Protein AF-A0A529QT78-F1 (afdb_monomer_lite)

Secondary structure (DSSP, 8-state):
-----GGGS-GGGGHHHHHHHHHHHHHHHH-HHHHHHHHHHHHHHHHHHHHHHHHHHH-HHHHHHHHHHIIIIIIHHHHHHHHHHHHHTTS---

Sequence (94 aa):
MHELPGAAMSLWWGLPFAGLLLSIATGPLLFHHLWEHHYGKIAAGWAALAVVPLAVTFGIPTAGEAVLHTLLTEYMSFIILLFALYTISGGILL

Foldseek 3Di:
DCADPPVPDDPVLCVLVVVLVVCVVVVCVPPVVVCVVCVVVSNVVSVCVNLVVVCVPVNDVNSVCVVVCCVVPVVVVVVVVVVVVCVVCVNPPD

pLDDT: mean 85.48, std 10.87, range [38.12, 96.06]

Radius of gyration: 17.12 Å; chains: 1; bounding box: 34×34×46 Å

Structure (mmCIF, N/CA/C/O backbone):
data_AF-A0A529QT78-F1
#
_entry.id   AF-A0A529QT78-F1
#
loop_
_atom_site.group_PDB
_atom_site.id
_atom_site.type_symbol
_atom_site.label_atom_id
_atom_site.label_alt_id
_atom_site.label_comp_id
_atom_site.label_asym_id
_atom_site.label_entity_id
_atom_site.label_seq_id
_atom_site.pdbx_PDB_ins_code
_atom_site.Cartn_x
_atom_site.Cartn_y
_atom_site.Cartn_z
_atom_site.occupancy
_atom_site.B_iso_or_equiv
_atom_site.auth_seq_id
_atom_site.auth_comp_id
_atom_site.auth_asym_id
_atom_site.auth_atom_id
_atom_site.pdbx_PDB_model_num
ATOM 1 N N . MET A 1 1 ? 15.117 12.031 -15.884 1.00 38.12 1 MET A N 1
ATOM 2 C CA . MET A 1 1 ? 13.687 12.206 -15.577 1.00 38.12 1 MET A CA 1
ATOM 3 C C . MET A 1 1 ? 12.902 11.280 -16.490 1.00 38.12 1 MET A C 1
ATOM 5 O O . MET A 1 1 ? 12.700 11.622 -17.648 1.00 38.12 1 MET A O 1
ATOM 9 N N . HIS A 1 2 ? 12.584 10.070 -16.035 1.00 48.56 2 HIS A N 1
ATOM 10 C CA . HIS A 1 2 ? 11.694 9.155 -16.757 1.00 48.56 2 HIS A CA 1
ATOM 11 C C . HIS A 1 2 ? 10.444 8.979 -15.896 1.00 48.56 2 HIS A C 1
ATOM 13 O O . HIS A 1 2 ? 10.239 7.947 -15.269 1.00 48.56 2 HIS A O 1
ATOM 19 N N . GLU A 1 3 ? 9.682 10.064 -15.761 1.00 62.06 3 GLU A N 1
ATOM 20 C CA . GLU A 1 3 ? 8.411 10.040 -15.043 1.00 62.06 3 GLU A CA 1
ATOM 21 C C . GLU A 1 3 ? 7.391 9.261 -15.880 1.00 62.06 3 GLU A C 1
ATOM 23 O O . GLU A 1 3 ? 7.371 9.365 -17.111 1.00 62.06 3 GLU A O 1
ATOM 28 N N . LEU A 1 4 ? 6.566 8.442 -15.223 1.00 63.22 4 LEU A N 1
ATOM 29 C CA . LEU A 1 4 ? 5.536 7.656 -15.897 1.00 63.22 4 LEU A CA 1
ATOM 30 C C . LEU A 1 4 ? 4.563 8.605 -16.621 1.00 63.22 4 LEU A C 1
ATOM 32 O O . LEU A 1 4 ? 4.005 9.501 -15.982 1.00 63.22 4 LEU A O 1
ATOM 36 N N . PRO A 1 5 ? 4.312 8.430 -17.932 1.00 69.12 5 PRO A N 1
ATOM 37 C CA . PRO A 1 5 ? 3.413 9.298 -18.680 1.00 69.12 5 PRO A CA 1
ATOM 38 C C . PRO A 1 5 ? 1.954 8.958 -18.345 1.00 69.12 5 PRO A C 1
ATOM 40 O O . PRO A 1 5 ? 1.255 8.300 -19.117 1.00 69.12 5 PRO A O 1
ATOM 43 N N . GLY A 1 6 ? 1.479 9.426 -17.188 1.00 65.38 6 GLY A N 1
ATOM 44 C CA . GLY A 1 6 ? 0.126 9.150 -16.692 1.00 65.38 6 GLY A CA 1
ATOM 45 C C . GLY A 1 6 ? -0.978 9.597 -17.656 1.00 65.38 6 GLY A C 1
ATOM 46 O O . GLY A 1 6 ? -1.996 8.926 -17.778 1.00 65.38 6 GLY A O 1
ATOM 47 N N . ALA A 1 7 ? -0.744 10.665 -18.426 1.00 64.12 7 ALA A N 1
ATOM 48 C CA . ALA A 1 7 ? -1.679 11.156 -19.441 1.00 64.12 7 ALA A CA 1
ATOM 49 C C . ALA A 1 7 ? -1.807 10.236 -20.675 1.00 64.12 7 ALA A C 1
ATOM 51 O O . ALA A 1 7 ? -2.797 10.318 -21.397 1.00 64.12 7 ALA A O 1
ATOM 52 N N . ALA A 1 8 ? -0.822 9.366 -20.924 1.00 65.69 8 ALA A N 1
ATOM 53 C CA . ALA A 1 8 ? -0.834 8.401 -22.026 1.00 65.69 8 ALA A CA 1
ATOM 54 C C . ALA A 1 8 ? -1.254 6.989 -21.577 1.00 65.69 8 ALA A C 1
ATOM 56 O O . ALA A 1 8 ? -1.412 6.094 -22.411 1.00 65.69 8 ALA A O 1
ATOM 57 N N . MET A 1 9 ? -1.431 6.764 -20.270 1.00 71.69 9 MET A N 1
ATOM 58 C CA . MET A 1 9 ? -1.867 5.477 -19.740 1.00 71.69 9 MET A CA 1
ATOM 59 C C . MET A 1 9 ? -3.372 5.306 -19.942 1.00 71.69 9 MET A C 1
ATOM 61 O O . MET A 1 9 ? -4.189 6.129 -19.540 1.00 71.69 9 MET A O 1
ATOM 65 N N . SER A 1 10 ? -3.742 4.197 -20.578 1.00 78.75 10 SER A N 1
ATOM 66 C CA . SER A 1 10 ? -5.144 3.831 -20.752 1.00 78.75 10 SER A CA 1
ATOM 67 C C . SER A 1 10 ? -5.828 3.577 -19.402 1.00 78.75 10 SER A C 1
ATOM 69 O O . SER A 1 10 ? -5.200 3.083 -18.465 1.00 78.75 10 SER A O 1
ATOM 71 N N . LEU A 1 11 ? -7.142 3.819 -19.337 1.00 79.94 11 LEU A N 1
ATOM 72 C CA . LEU A 1 11 ? -8.005 3.532 -18.178 1.00 79.94 11 LEU A CA 1
ATOM 73 C C . LEU A 1 11 ? -7.879 2.090 -17.658 1.00 79.94 11 LEU A C 1
ATOM 75 O O . LEU A 1 11 ? -8.131 1.836 -16.482 1.00 79.94 11 LEU A O 1
ATOM 79 N N . TRP A 1 12 ? -7.437 1.155 -18.504 1.00 84.12 12 TRP A N 1
ATOM 80 C CA . TRP A 1 12 ? -7.152 -0.230 -18.129 1.00 84.12 12 TRP A CA 1
ATOM 81 C C . TRP A 1 12 ? -6.159 -0.370 -16.964 1.00 84.12 12 TRP A C 1
ATOM 83 O O . TRP A 1 12 ? -6.273 -1.318 -16.191 1.00 84.12 12 TRP A O 1
ATOM 93 N N . TRP A 1 13 ? -5.242 0.583 -16.768 1.00 83.75 13 TRP A N 1
ATOM 94 C CA . TRP A 1 13 ? -4.309 0.574 -15.633 1.00 83.75 13 TRP A CA 1
ATOM 95 C C . TRP A 1 13 ? -4.985 0.804 -14.274 1.00 83.75 13 TRP A C 1
ATOM 97 O O . TRP A 1 13 ? -4.430 0.423 -13.247 1.00 83.75 13 TRP A O 1
ATOM 107 N N . GLY A 1 14 ? -6.198 1.367 -14.250 1.00 84.88 14 GLY A N 1
ATOM 108 C CA . GLY A 1 14 ? -7.000 1.520 -13.033 1.00 84.88 14 GLY A CA 1
ATOM 109 C C . GLY A 1 14 ? -7.735 0.244 -12.608 1.00 84.88 14 GLY A C 1
ATOM 110 O O . GLY A 1 14 ? -8.340 0.209 -11.537 1.00 84.88 14 GLY A O 1
ATOM 111 N N . LEU A 1 15 ? -7.693 -0.816 -13.419 1.00 91.06 15 LEU A N 1
ATOM 112 C CA . LEU A 1 15 ? -8.455 -2.040 -13.176 1.00 91.06 15 LEU A CA 1
ATOM 113 C C . LEU A 1 15 ? -8.042 -2.784 -11.890 1.00 91.06 15 LEU A C 1
ATOM 115 O O . LEU A 1 15 ? -8.942 -3.185 -11.151 1.00 91.06 15 LEU A O 1
ATOM 119 N N . PRO A 1 16 ? -6.745 -2.916 -11.538 1.00 91.81 16 PRO A N 1
ATOM 120 C CA . PRO A 1 16 ? -6.345 -3.503 -10.259 1.00 91.81 16 PRO A CA 1
ATOM 121 C C . PRO A 1 16 ? -6.865 -2.715 -9.049 1.00 91.81 16 PRO A C 1
ATOM 123 O O . PRO A 1 16 ? -7.264 -3.308 -8.049 1.00 91.81 16 PRO A O 1
ATOM 126 N N . PHE A 1 17 ? -6.921 -1.384 -9.153 1.00 89.44 17 PHE A N 1
ATOM 127 C CA . PHE A 1 17 ? -7.475 -0.528 -8.104 1.00 89.44 17 PHE A CA 1
ATOM 128 C C . PHE A 1 17 ? -8.992 -0.709 -7.973 1.00 89.44 17 PHE A C 1
ATOM 130 O O . PHE A 1 17 ? -9.493 -0.920 -6.870 1.00 89.44 17 PHE A O 1
ATOM 137 N N . ALA A 1 18 ? -9.726 -0.718 -9.090 1.00 93.25 18 ALA A N 1
ATOM 138 C CA . ALA A 1 18 ? -11.162 -0.998 -9.085 1.00 93.25 18 ALA A CA 1
ATOM 139 C C . ALA A 1 18 ? -11.471 -2.400 -8.523 1.00 93.25 18 ALA A C 1
ATOM 141 O O . ALA A 1 18 ? -12.402 -2.561 -7.734 1.00 93.25 18 ALA A O 1
ATOM 142 N N . GLY A 1 19 ? -10.661 -3.404 -8.870 1.00 92.44 19 GLY A N 1
ATOM 143 C CA . GLY A 1 19 ? -10.765 -4.764 -8.341 1.00 92.44 19 GLY A CA 1
ATOM 144 C C . GLY A 1 19 ? -10.515 -4.844 -6.833 1.00 92.44 19 GLY A C 1
ATOM 145 O O . GLY A 1 19 ? -11.262 -5.523 -6.120 1.00 92.44 19 GLY A O 1
ATOM 146 N N . LEU A 1 20 ? -9.525 -4.103 -6.325 1.00 92.25 20 LEU A N 1
ATOM 147 C CA . LEU A 1 20 ? -9.280 -3.972 -4.889 1.00 92.25 20 LEU A CA 1
ATOM 148 C C . LEU A 1 20 ? -10.480 -3.329 -4.180 1.00 92.25 20 LEU A C 1
ATOM 150 O O . LEU A 1 20 ? -10.944 -3.873 -3.179 1.00 92.25 20 LEU A O 1
ATOM 154 N N . LEU A 1 21 ? -11.022 -2.228 -4.715 1.00 93.44 21 LEU A N 1
ATOM 155 C CA . LEU A 1 21 ? -12.196 -1.546 -4.155 1.00 93.44 21 LEU A CA 1
ATOM 156 C C . LEU A 1 21 ? -13.431 -2.452 -4.108 1.00 93.44 21 LEU A C 1
ATOM 158 O O . LEU A 1 21 ? -14.131 -2.507 -3.098 1.00 93.44 21 LEU A O 1
ATOM 162 N N . LEU A 1 22 ? -13.680 -3.199 -5.183 1.00 92.75 22 LEU A N 1
ATOM 163 C CA . LEU A 1 22 ? -14.755 -4.185 -5.216 1.00 92.75 22 LEU A CA 1
ATOM 164 C C . LEU A 1 22 ? -14.526 -5.268 -4.165 1.00 92.75 22 LEU A C 1
ATOM 166 O O . LEU A 1 22 ? -15.448 -5.593 -3.428 1.00 92.75 22 LEU A O 1
ATOM 170 N N . SER A 1 23 ? -13.292 -5.759 -4.036 1.00 91.12 23 SER A N 1
ATOM 171 C CA . SER A 1 23 ? -12.946 -6.777 -3.042 1.00 91.12 23 SER A CA 1
ATOM 172 C C . SER A 1 23 ? -13.228 -6.285 -1.623 1.00 91.12 23 SER A C 1
ATOM 174 O O . SER A 1 23 ? -13.886 -6.995 -0.868 1.00 91.12 23 SER A O 1
ATOM 176 N N . ILE A 1 24 ? -12.796 -5.069 -1.263 1.00 90.56 24 ILE A N 1
ATOM 177 C CA . ILE A 1 24 ? -13.038 -4.517 0.082 1.00 90.56 24 ILE A CA 1
ATOM 178 C C . ILE A 1 24 ? -14.505 -4.177 0.341 1.00 90.56 24 ILE A C 1
ATOM 180 O O . ILE A 1 24 ? -14.937 -4.234 1.488 1.00 90.56 24 ILE A O 1
ATOM 184 N N . ALA A 1 25 ? -15.279 -3.872 -0.702 1.00 91.31 25 ALA A N 1
ATOM 185 C CA . ALA A 1 25 ? -16.713 -3.656 -0.582 1.00 91.31 25 ALA A CA 1
ATOM 186 C C . ALA A 1 25 ? -17.470 -4.982 -0.406 1.00 91.31 25 ALA A C 1
ATOM 188 O O . ALA A 1 25 ? -18.275 -5.112 0.511 1.00 91.31 25 ALA A O 1
ATOM 189 N N . THR A 1 26 ? -17.212 -5.987 -1.249 1.00 90.38 26 THR A N 1
ATOM 190 C CA . THR A 1 26 ? -17.983 -7.244 -1.270 1.00 90.38 26 THR A CA 1
ATOM 191 C C . THR A 1 26 ? -17.478 -8.294 -0.287 1.00 90.38 26 THR A C 1
ATOM 193 O O . TH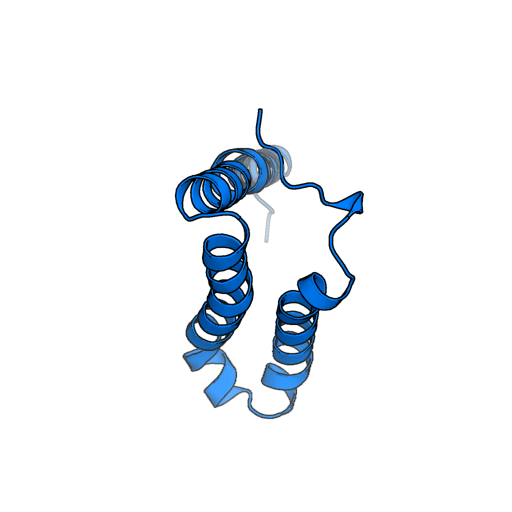R A 1 26 ? -18.262 -9.092 0.221 1.00 90.38 26 THR A O 1
ATOM 196 N N . GLY A 1 27 ? -16.174 -8.329 -0.023 1.00 86.38 27 GLY A N 1
ATOM 197 C CA . GLY A 1 27 ? -15.520 -9.345 0.798 1.00 86.38 27 GLY A CA 1
ATOM 198 C C . GLY A 1 27 ? -16.073 -9.453 2.223 1.00 86.38 27 GLY A C 1
ATOM 199 O O . GLY A 1 27 ? -16.493 -10.547 2.607 1.00 86.38 27 GLY A O 1
ATOM 200 N N . PRO A 1 28 ? -16.163 -8.343 2.982 1.00 85.31 28 PRO A N 1
ATOM 201 C CA . PRO A 1 28 ? -16.747 -8.351 4.322 1.00 85.31 28 PRO A CA 1
ATOM 202 C C . PRO A 1 28 ? -18.222 -8.769 4.334 1.00 85.31 28 PRO A C 1
ATOM 204 O O . PRO A 1 28 ? -18.659 -9.413 5.282 1.00 85.31 28 PRO A O 1
ATOM 207 N N . LEU A 1 29 ? -18.978 -8.412 3.286 1.00 85.38 29 LEU A N 1
ATOM 208 C CA . LEU A 1 29 ? -20.418 -8.672 3.175 1.00 85.38 29 LEU A CA 1
ATOM 209 C C . LEU A 1 29 ? -20.730 -10.138 2.852 1.00 85.38 29 LEU A C 1
ATOM 211 O O . LEU A 1 29 ? -21.702 -10.683 3.367 1.00 85.38 29 LEU A O 1
ATOM 215 N N . LEU A 1 30 ? -19.929 -10.771 1.991 1.00 84.88 30 LEU A N 1
ATOM 216 C CA . LEU A 1 30 ? -20.191 -12.128 1.505 1.00 84.88 30 LEU A CA 1
ATOM 217 C C . LEU A 1 30 ? -19.470 -13.204 2.329 1.00 84.88 30 LEU A C 1
ATOM 219 O O . LEU A 1 30 ? -20.013 -14.291 2.515 1.00 84.88 30 LEU A O 1
ATOM 223 N N . PHE A 1 31 ? -18.259 -12.921 2.825 1.00 82.25 31 PHE A N 1
ATOM 224 C CA . PHE A 1 31 ? -17.390 -13.923 3.454 1.00 82.25 31 PHE A CA 1
ATOM 225 C C . PHE A 1 31 ? -16.553 -13.345 4.603 1.00 82.25 31 PHE A C 1
ATOM 227 O O . PHE A 1 31 ? -15.327 -13.458 4.604 1.00 82.25 31 PHE A O 1
ATOM 234 N N . HIS A 1 32 ? -17.212 -12.759 5.604 1.00 81.25 32 HIS A N 1
ATOM 235 C CA . HIS A 1 32 ? -16.577 -12.070 6.735 1.00 81.25 32 HIS A CA 1
ATOM 236 C C . HIS A 1 32 ? -15.388 -12.830 7.365 1.00 81.25 32 HIS A C 1
ATOM 238 O O . HIS A 1 32 ? -14.285 -12.296 7.442 1.00 81.25 32 HIS A O 1
ATOM 244 N N . HIS A 1 33 ? -15.560 -14.111 7.720 1.00 81.06 33 HIS A N 1
ATOM 245 C CA . HIS A 1 33 ? -14.509 -14.867 8.415 1.00 81.06 33 HIS A CA 1
ATOM 246 C C . HIS A 1 33 ? -13.279 -15.177 7.536 1.00 81.06 33 HIS A C 1
ATOM 248 O O . HIS A 1 33 ? -12.142 -15.143 8.006 1.00 81.06 33 HIS A O 1
ATOM 254 N N . LEU A 1 34 ? -13.485 -15.449 6.241 1.00 82.06 34 LEU A N 1
ATOM 255 C CA . LEU A 1 34 ? -12.381 -15.666 5.298 1.00 82.06 34 LEU A CA 1
ATOM 256 C C . LEU A 1 34 ? -11.681 -14.354 4.950 1.00 82.06 34 LEU A C 1
ATOM 258 O O . LEU A 1 34 ? -10.457 -14.340 4.793 1.00 82.06 34 LEU A O 1
ATOM 262 N N . TRP A 1 35 ? -12.457 -13.276 4.840 1.00 85.56 35 TRP A N 1
ATOM 263 C CA . TRP A 1 35 ? -11.985 -11.947 4.497 1.00 85.56 35 TRP A CA 1
ATOM 264 C C . TRP A 1 35 ? -10.991 -11.416 5.526 1.00 85.56 35 TRP A C 1
ATOM 266 O O . TRP A 1 35 ? -9.887 -11.035 5.148 1.00 85.56 35 TRP A O 1
ATOM 276 N N . GLU A 1 36 ? -11.320 -11.468 6.818 1.00 84.38 36 GLU A N 1
ATOM 277 C CA . GLU A 1 36 ? -10.426 -10.982 7.878 1.00 84.38 36 GLU A CA 1
ATOM 278 C C . GLU A 1 36 ? -9.072 -11.703 7.880 1.00 84.38 36 GLU A C 1
ATOM 280 O O . GLU A 1 36 ? -8.028 -11.075 8.045 1.00 84.38 36 GLU A O 1
ATOM 285 N N . HIS A 1 37 ? -9.066 -13.013 7.616 1.00 88.50 37 HIS A N 1
ATOM 286 C CA . HIS A 1 37 ? -7.829 -13.793 7.600 1.00 88.50 37 HIS A CA 1
ATOM 287 C C . HIS A 1 37 ? -7.011 -13.625 6.304 1.00 88.50 37 HIS A C 1
ATOM 289 O O . HIS A 1 37 ? -5.785 -13.756 6.318 1.00 88.50 37 HIS A O 1
ATOM 295 N N . HIS A 1 38 ? -7.662 -13.344 5.170 1.00 89.44 38 HIS A N 1
ATOM 296 C CA . HIS A 1 38 ? -7.017 -13.300 3.849 1.00 89.44 38 HIS A CA 1
ATOM 297 C C . HIS A 1 38 ? -6.907 -11.899 3.250 1.00 89.44 38 HIS A C 1
ATOM 299 O O . HIS A 1 38 ? -6.329 -11.765 2.171 1.00 89.44 38 HIS A O 1
ATOM 305 N N . TYR A 1 39 ? -7.382 -10.863 3.943 1.00 88.25 39 TYR A N 1
ATOM 306 C CA . TYR A 1 39 ? -7.353 -9.477 3.479 1.00 88.25 39 TYR A CA 1
ATOM 307 C C . TYR A 1 39 ? -5.976 -9.076 2.943 1.00 88.25 39 TYR A C 1
ATOM 309 O O . TYR A 1 39 ? -5.853 -8.630 1.804 1.00 88.25 39 TYR A O 1
ATOM 317 N N . GLY A 1 40 ? -4.921 -9.332 3.725 1.00 89.56 40 GLY A N 1
ATOM 318 C CA . GLY A 1 40 ? -3.551 -9.006 3.330 1.00 89.56 40 GLY A CA 1
ATOM 319 C C . GLY A 1 40 ? -3.098 -9.735 2.061 1.00 89.56 40 GLY A C 1
ATOM 320 O O . GLY A 1 40 ? -2.418 -9.145 1.229 1.00 89.56 40 GLY A O 1
ATOM 321 N N . LYS A 1 41 ? -3.521 -10.991 1.861 1.00 91.81 41 LYS A N 1
ATOM 322 C CA . LYS A 1 41 ? -3.178 -11.773 0.660 1.00 91.81 41 LYS A CA 1
ATOM 323 C C . LYS A 1 41 ? -3.925 -11.263 -0.572 1.00 91.81 41 LYS A C 1
ATOM 325 O O . LYS A 1 41 ? -3.335 -11.180 -1.645 1.00 91.81 41 LYS A O 1
ATOM 330 N N . ILE A 1 42 ? -5.198 -10.897 -0.416 1.00 91.12 42 ILE A N 1
ATOM 331 C CA . ILE A 1 42 ? -6.022 -10.333 -1.495 1.00 91.12 42 ILE A CA 1
ATOM 332 C C . ILE A 1 42 ? -5.463 -8.969 -1.913 1.00 91.12 42 ILE A C 1
ATOM 334 O O . ILE A 1 42 ? -5.250 -8.728 -3.101 1.00 91.12 42 ILE A O 1
ATOM 338 N N . ALA A 1 43 ? -5.151 -8.108 -0.942 1.00 91.88 43 ALA A N 1
ATOM 339 C CA . ALA A 1 43 ? -4.533 -6.812 -1.192 1.00 91.88 43 ALA A CA 1
ATOM 340 C C . ALA A 1 43 ? -3.158 -6.953 -1.864 1.00 91.88 43 ALA A C 1
ATOM 342 O O . ALA A 1 43 ? -2.889 -6.271 -2.850 1.00 91.88 43 ALA A O 1
ATOM 343 N N . ALA A 1 44 ? -2.317 -7.883 -1.395 1.00 92.25 44 ALA A N 1
ATOM 344 C CA . ALA A 1 44 ? -1.028 -8.172 -2.019 1.00 92.25 44 ALA A CA 1
ATOM 345 C C . ALA A 1 44 ? -1.180 -8.688 -3.460 1.00 92.25 44 ALA A C 1
ATOM 347 O O . ALA A 1 44 ? -0.401 -8.303 -4.329 1.00 92.25 44 ALA A O 1
ATOM 348 N N . GLY A 1 45 ? -2.199 -9.509 -3.734 1.00 94.38 45 GLY A N 1
ATOM 349 C CA . GLY A 1 45 ? -2.514 -9.982 -5.082 1.00 94.38 45 GLY A CA 1
ATOM 350 C C . GLY A 1 45 ? -2.860 -8.837 -6.037 1.00 94.38 45 GLY A C 1
ATOM 351 O O . GLY A 1 45 ? -2.283 -8.742 -7.119 1.00 94.38 45 GLY A O 1
ATOM 352 N N . TRP A 1 46 ? -3.738 -7.922 -5.620 1.00 94.31 46 TRP A N 1
ATOM 353 C CA . TRP A 1 46 ? -4.078 -6.738 -6.418 1.00 94.31 46 TRP A CA 1
ATOM 354 C C . TRP A 1 46 ? -2.904 -5.766 -6.571 1.00 94.31 46 TRP A C 1
ATOM 356 O O . TRP A 1 46 ? -2.695 -5.233 -7.660 1.00 94.31 46 TRP A O 1
ATOM 366 N N . ALA A 1 47 ? -2.100 -5.576 -5.522 1.00 91.25 47 ALA A N 1
ATOM 367 C CA . ALA A 1 47 ? -0.888 -4.765 -5.586 1.00 91.25 47 ALA A CA 1
ATOM 368 C C . ALA A 1 47 ? 0.127 -5.354 -6.579 1.00 91.25 47 ALA A C 1
ATOM 370 O O . ALA A 1 47 ? 0.669 -4.628 -7.410 1.00 91.25 47 ALA A O 1
ATOM 371 N N . ALA A 1 48 ? 0.333 -6.673 -6.564 1.00 93.06 48 ALA A N 1
ATOM 372 C CA . ALA A 1 48 ? 1.181 -7.351 -7.539 1.00 93.06 48 ALA A CA 1
ATOM 373 C C . ALA A 1 48 ? 0.628 -7.207 -8.965 1.00 93.06 48 ALA A C 1
ATOM 375 O O . ALA A 1 48 ? 1.390 -6.925 -9.884 1.00 93.06 48 ALA A O 1
ATOM 376 N N . LEU A 1 49 ? -0.690 -7.316 -9.157 1.00 93.25 49 LEU A N 1
ATOM 377 C CA . LEU A 1 49 ? -1.328 -7.081 -10.458 1.00 93.25 49 LEU A CA 1
ATOM 378 C C . LEU A 1 49 ? -1.203 -5.633 -10.954 1.00 93.25 49 LEU A C 1
ATOM 380 O O . LEU A 1 49 ? -1.307 -5.413 -12.155 1.00 93.25 49 LEU A O 1
ATOM 384 N N . ALA A 1 50 ? -0.964 -4.653 -10.081 1.00 90.62 50 ALA A N 1
ATOM 385 C CA . ALA A 1 50 ? -0.639 -3.287 -10.491 1.00 90.62 50 ALA A CA 1
ATOM 386 C C . ALA A 1 50 ? 0.862 -3.121 -10.795 1.00 90.62 50 ALA A C 1
ATOM 388 O O . ALA A 1 50 ? 1.235 -2.595 -11.842 1.00 90.62 50 ALA A O 1
ATOM 389 N N . VAL A 1 51 ? 1.728 -3.597 -9.895 1.00 89.31 51 VAL A N 1
ATOM 390 C CA . VAL A 1 51 ? 3.179 -3.350 -9.938 1.00 89.31 51 VAL A CA 1
ATOM 391 C C . VAL A 1 51 ? 3.898 -4.245 -10.949 1.00 89.31 51 VAL A C 1
ATOM 393 O O . VAL A 1 51 ? 4.817 -3.783 -11.622 1.00 89.31 51 VAL A O 1
ATOM 396 N N . VAL A 1 52 ? 3.498 -5.512 -11.099 1.00 91.81 52 VAL A N 1
ATOM 397 C CA . VAL A 1 52 ? 4.166 -6.456 -12.012 1.00 91.81 52 VAL A CA 1
ATOM 398 C C . VAL A 1 52 ? 4.001 -6.032 -13.472 1.00 91.81 52 VAL A C 1
ATOM 400 O O . VAL A 1 52 ? 5.024 -5.919 -14.148 1.00 91.81 52 VAL A O 1
ATOM 403 N N . PRO A 1 53 ? 2.790 -5.731 -13.987 1.00 88.56 53 PRO A N 1
ATOM 404 C CA . PRO A 1 53 ? 2.657 -5.240 -15.354 1.00 88.56 53 PRO A CA 1
ATOM 405 C C . PRO A 1 53 ? 3.406 -3.926 -15.560 1.00 88.56 53 PRO A C 1
ATOM 407 O O . PRO A 1 53 ? 4.054 -3.774 -16.587 1.00 88.56 53 PRO A O 1
ATOM 410 N N . LEU A 1 54 ? 3.403 -3.027 -14.568 1.00 87.00 54 LEU A N 1
ATOM 411 C CA . LEU A 1 54 ? 4.150 -1.770 -14.627 1.00 87.00 54 LEU A CA 1
ATOM 412 C C . LEU A 1 54 ? 5.660 -2.015 -14.782 1.00 87.00 54 LEU A C 1
ATOM 414 O O . LEU A 1 54 ? 6.306 -1.405 -15.633 1.00 87.00 54 LEU A O 1
ATOM 418 N N . ALA A 1 55 ? 6.213 -2.952 -14.008 1.00 88.25 55 ALA A N 1
ATOM 419 C CA . ALA A 1 55 ? 7.615 -3.348 -14.092 1.00 88.25 55 ALA A CA 1
ATOM 420 C C . ALA A 1 55 ? 7.957 -4.046 -15.418 1.00 88.25 55 ALA A C 1
ATOM 422 O O . ALA A 1 55 ? 9.068 -3.885 -15.920 1.00 88.25 55 ALA A O 1
ATOM 423 N N . VAL A 1 56 ? 7.018 -4.795 -16.003 1.00 88.94 56 VAL A N 1
ATOM 424 C CA . VAL A 1 56 ? 7.202 -5.447 -17.309 1.00 88.94 56 VAL A CA 1
ATOM 425 C C . VAL A 1 56 ? 7.143 -4.433 -18.457 1.00 88.94 56 VAL A C 1
ATOM 427 O O . VAL A 1 56 ? 7.941 -4.535 -19.384 1.00 88.94 56 VAL A O 1
ATOM 430 N N . THR A 1 57 ? 6.235 -3.452 -18.418 1.00 86.38 57 THR A N 1
ATOM 431 C CA . THR A 1 57 ? 6.033 -2.505 -19.530 1.00 86.38 57 THR A CA 1
ATOM 432 C C . THR A 1 57 ? 6.984 -1.313 -19.502 1.00 86.38 57 THR A C 1
ATOM 434 O O . THR A 1 57 ? 7.399 -0.856 -20.563 1.00 86.38 57 THR A O 1
ATOM 437 N N . PHE A 1 58 ? 7.322 -0.801 -18.315 1.00 83.00 58 PHE A N 1
ATOM 438 C CA . 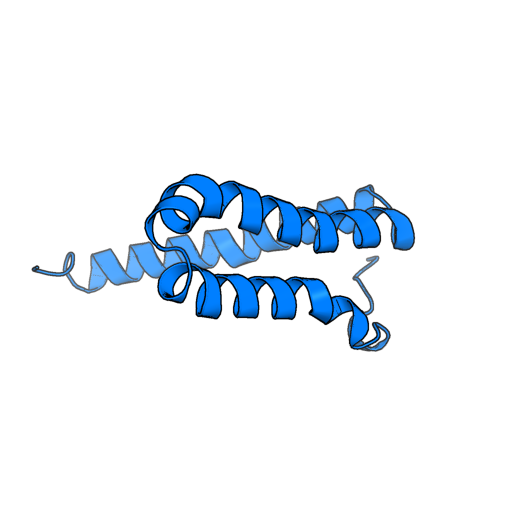PHE A 1 58 ? 8.171 0.388 -18.143 1.00 83.00 58 PHE A CA 1
ATOM 439 C C . PHE A 1 58 ? 9.550 0.066 -17.551 1.00 83.00 58 PHE A C 1
ATOM 441 O O . PHE A 1 58 ? 10.408 0.940 -17.471 1.00 83.00 58 PHE A O 1
ATOM 448 N N . GLY A 1 59 ? 9.786 -1.193 -17.174 1.00 86.44 59 GLY A N 1
ATOM 449 C CA . GLY A 1 59 ? 11.040 -1.661 -16.599 1.00 86.44 59 GLY A CA 1
ATOM 450 C C . GLY A 1 59 ? 11.047 -1.656 -15.069 1.00 86.44 59 GLY A C 1
ATOM 451 O O . GLY A 1 59 ? 10.469 -0.794 -14.407 1.00 86.44 59 GLY A O 1
ATOM 452 N N . ILE A 1 60 ? 11.772 -2.624 -14.503 1.00 87.38 60 ILE A N 1
ATOM 453 C CA . ILE A 1 60 ? 11.981 -2.784 -13.056 1.00 87.38 60 ILE A CA 1
ATOM 454 C C . ILE A 1 60 ? 12.538 -1.517 -12.378 1.00 87.38 60 ILE A C 1
ATOM 456 O O . ILE A 1 60 ? 11.988 -1.151 -11.341 1.00 87.38 60 ILE A O 1
ATOM 460 N N . PRO A 1 61 ? 13.581 -0.826 -12.894 1.00 86.00 61 PRO A N 1
ATOM 461 C CA . PRO A 1 61 ? 14.131 0.337 -12.194 1.00 86.00 61 PRO A CA 1
ATOM 462 C C . PRO A 1 61 ? 13.125 1.491 -12.101 1.00 86.00 61 PRO A C 1
ATOM 464 O O . PRO A 1 61 ? 12.967 2.063 -11.029 1.00 86.00 61 PRO A O 1
ATOM 467 N N . THR A 1 62 ? 12.387 1.776 -13.177 1.00 84.75 62 THR A N 1
ATOM 468 C CA . THR A 1 62 ? 11.380 2.848 -13.210 1.00 84.75 62 THR A CA 1
ATOM 469 C C . THR A 1 62 ? 10.163 2.516 -12.348 1.00 84.75 62 THR A C 1
ATOM 471 O O . THR A 1 62 ? 9.700 3.362 -11.588 1.00 84.75 62 THR A O 1
ATOM 474 N N . ALA A 1 63 ? 9.659 1.280 -12.410 1.00 86.38 63 ALA A N 1
ATOM 475 C CA . ALA A 1 63 ? 8.560 0.851 -11.546 1.00 86.38 63 ALA A CA 1
ATOM 476 C C . ALA A 1 63 ? 8.969 0.844 -10.063 1.00 86.38 63 ALA A C 1
ATOM 478 O O . ALA A 1 63 ? 8.189 1.256 -9.208 1.00 86.38 63 ALA A O 1
ATOM 479 N N . GLY A 1 64 ? 10.197 0.414 -9.757 1.00 87.31 64 GLY A N 1
ATOM 480 C CA . GLY A 1 64 ? 10.747 0.430 -8.404 1.00 87.31 64 GLY A CA 1
ATOM 481 C C . GLY A 1 64 ? 10.905 1.845 -7.855 1.00 87.31 64 GLY A C 1
ATOM 482 O O . GLY A 1 64 ? 10.495 2.098 -6.726 1.00 87.31 64 GLY A O 1
ATOM 483 N N . GLU A 1 65 ? 11.437 2.772 -8.655 1.00 89.19 65 GLU A N 1
ATOM 484 C CA . GLU A 1 65 ? 11.534 4.190 -8.296 1.00 89.19 65 GLU A CA 1
ATOM 485 C C . GLU A 1 65 ? 10.151 4.793 -8.032 1.00 89.19 65 GLU A C 1
ATOM 487 O O . GLU A 1 65 ? 9.962 5.415 -6.993 1.00 89.19 65 GLU A O 1
ATOM 492 N N . ALA A 1 66 ? 9.168 4.542 -8.904 1.00 87.06 66 ALA A N 1
ATOM 493 C CA . ALA A 1 66 ? 7.802 5.030 -8.722 1.00 87.06 66 ALA A CA 1
ATOM 494 C C . ALA A 1 66 ? 7.165 4.497 -7.426 1.00 87.06 66 ALA A C 1
ATOM 496 O O . ALA A 1 66 ? 6.650 5.274 -6.625 1.00 87.06 66 ALA A O 1
ATOM 497 N N . VAL A 1 67 ? 7.253 3.186 -7.171 1.00 88.69 67 VAL A N 1
ATOM 498 C CA . VAL A 1 67 ? 6.718 2.574 -5.941 1.00 88.69 67 VAL A CA 1
ATOM 499 C C . VAL A 1 67 ? 7.427 3.121 -4.703 1.00 88.69 67 VAL A C 1
ATOM 501 O O . VAL A 1 67 ? 6.776 3.452 -3.712 1.00 88.69 67 VAL A O 1
ATOM 504 N N . LEU A 1 68 ? 8.755 3.231 -4.747 1.00 92.06 68 LEU A N 1
ATOM 505 C CA . LEU A 1 68 ? 9.541 3.724 -3.623 1.00 92.06 68 LEU A CA 1
ATOM 506 C C . LEU A 1 68 ? 9.259 5.204 -3.352 1.00 92.06 68 LEU A C 1
ATOM 508 O O . LEU A 1 68 ? 9.133 5.589 -2.193 1.00 92.06 68 LEU A O 1
ATOM 512 N N . HIS A 1 69 ? 9.119 6.013 -4.400 1.00 89.94 69 HIS A N 1
ATOM 513 C CA . HIS A 1 69 ? 8.744 7.417 -4.297 1.00 89.94 69 HIS A CA 1
ATOM 514 C C . HIS A 1 69 ? 7.359 7.570 -3.664 1.00 89.94 69 HIS A C 1
ATOM 516 O O . HIS A 1 69 ? 7.219 8.283 -2.675 1.00 8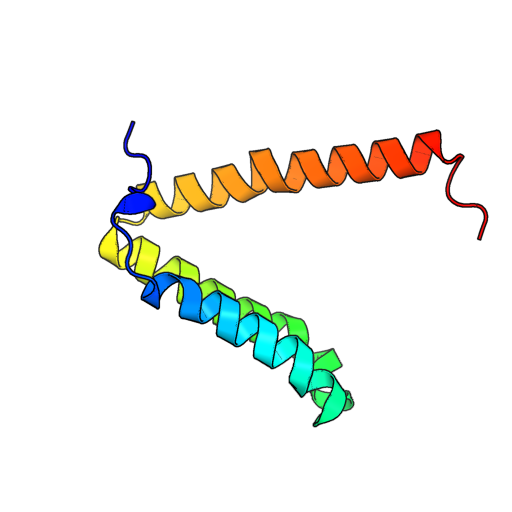9.94 69 HIS A O 1
ATOM 522 N N . THR A 1 70 ? 6.352 6.830 -4.133 1.00 90.44 70 THR A N 1
ATOM 523 C CA . THR A 1 70 ? 5.016 6.842 -3.518 1.00 90.44 70 THR A CA 1
ATOM 524 C C . THR A 1 70 ? 5.064 6.408 -2.046 1.00 90.44 70 THR A C 1
ATOM 526 O O . THR A 1 70 ? 4.469 7.058 -1.187 1.00 90.44 70 THR A O 1
ATOM 529 N N . LEU A 1 71 ? 5.810 5.354 -1.698 1.00 90.25 71 LEU A N 1
ATOM 530 C CA . LEU A 1 71 ? 5.905 4.884 -0.309 1.00 90.25 71 LEU A CA 1
ATOM 531 C C . LEU A 1 71 ? 6.653 5.865 0.610 1.00 90.25 71 LEU A C 1
ATOM 533 O O . LEU A 1 71 ? 6.202 6.151 1.720 1.00 90.25 71 LEU A O 1
ATOM 537 N N . LEU A 1 72 ? 7.805 6.376 0.179 1.00 93.06 72 LEU A N 1
ATOM 538 C CA . LEU A 1 72 ? 8.648 7.230 1.018 1.00 93.06 72 LEU A CA 1
ATOM 539 C C . LEU A 1 72 ? 8.205 8.687 1.016 1.00 93.06 72 LEU A C 1
ATOM 541 O O . LEU A 1 72 ? 8.364 9.372 2.018 1.00 93.06 72 LEU A O 1
ATOM 545 N N . THR A 1 73 ? 7.699 9.200 -0.095 1.00 92.88 73 THR A N 1
ATOM 546 C CA . THR A 1 73 ? 7.356 10.617 -0.202 1.00 92.88 73 THR A CA 1
ATOM 547 C C . THR A 1 73 ? 5.894 10.842 0.130 1.00 92.88 73 THR A C 1
ATOM 549 O O . THR A 1 73 ? 5.599 11.711 0.944 1.00 92.88 73 THR A O 1
ATOM 552 N N . GLU A 1 74 ? 4.975 10.049 -0.415 1.00 92.12 74 GLU A N 1
ATOM 553 C CA . GLU A 1 74 ? 3.541 10.281 -0.208 1.00 92.12 74 GLU A CA 1
ATOM 554 C C . GLU A 1 74 ? 3.041 9.591 1.064 1.00 92.12 74 GLU A C 1
ATOM 556 O O . GLU A 1 74 ? 2.494 10.243 1.957 1.00 92.12 74 GLU A O 1
ATOM 561 N N . TYR A 1 75 ? 3.278 8.283 1.193 1.00 92.56 75 TYR A N 1
ATOM 562 C CA . TYR A 1 75 ? 2.738 7.500 2.305 1.00 92.56 75 TYR A CA 1
ATOM 563 C C . TYR A 1 75 ? 3.392 7.860 3.646 1.00 92.56 75 TYR A C 1
ATOM 565 O O . TYR A 1 75 ? 2.691 8.057 4.640 1.00 92.56 75 TYR A O 1
ATOM 573 N N . MET A 1 76 ? 4.717 8.034 3.684 1.00 94.88 76 MET A N 1
ATOM 574 C CA . MET A 1 76 ? 5.398 8.483 4.903 1.00 94.88 76 MET A CA 1
ATOM 575 C C . MET A 1 76 ? 4.983 9.903 5.308 1.00 94.88 76 MET A C 1
ATOM 577 O O . MET A 1 76 ? 4.716 10.135 6.486 1.00 94.88 76 MET A O 1
ATOM 581 N N . SER A 1 77 ? 4.866 10.841 4.359 1.00 95.12 77 SER A N 1
ATOM 582 C CA . SER A 1 77 ? 4.390 12.198 4.671 1.00 95.12 77 SER A CA 1
ATOM 583 C C . SER A 1 77 ? 2.965 12.182 5.216 1.00 95.12 77 SER A C 1
ATOM 585 O O . SER A 1 77 ? 2.669 12.896 6.173 1.00 95.12 77 SER A O 1
ATOM 587 N N . PHE A 1 78 ? 2.094 11.329 4.672 1.00 96.06 78 PHE A N 1
ATOM 588 C CA . PHE A 1 78 ? 0.750 11.131 5.205 1.00 96.06 78 PHE A CA 1
ATOM 589 C C . PHE A 1 78 ? 0.771 10.577 6.637 1.00 96.06 78 PHE A C 1
ATOM 591 O O . PHE A 1 78 ? 0.070 11.108 7.495 1.00 96.06 78 PHE A O 1
ATOM 598 N N . ILE A 1 79 ? 1.610 9.577 6.936 1.00 95.12 79 ILE A N 1
ATOM 599 C CA . ILE A 1 79 ? 1.778 9.058 8.306 1.00 95.12 79 ILE A CA 1
ATOM 600 C C . ILE A 1 79 ? 2.244 10.162 9.259 1.00 95.12 79 ILE A C 1
ATOM 602 O O . ILE A 1 79 ? 1.695 10.299 10.351 1.00 95.12 79 ILE A O 1
ATOM 606 N N . ILE A 1 80 ? 3.231 10.966 8.856 1.00 95.25 80 ILE A N 1
ATOM 607 C CA . ILE A 1 80 ? 3.739 12.083 9.665 1.00 95.25 80 ILE A CA 1
ATOM 608 C C . ILE A 1 80 ? 2.628 13.106 9.916 1.00 95.25 80 ILE A C 1
ATOM 610 O O . ILE A 1 80 ? 2.476 13.584 11.040 1.00 95.25 80 ILE A O 1
ATOM 614 N N . LEU A 1 81 ? 1.818 13.408 8.900 1.00 95.38 81 LEU A N 1
ATOM 615 C CA . LEU A 1 81 ? 0.667 14.295 9.030 1.00 95.38 81 LEU A CA 1
ATOM 616 C C . LEU A 1 81 ? -0.368 13.730 10.008 1.00 95.38 81 LEU A C 1
ATOM 618 O O . LEU A 1 81 ? -0.822 14.457 10.890 1.00 95.38 81 LEU A O 1
ATOM 622 N N . LEU A 1 82 ? -0.712 12.443 9.903 1.00 94.56 82 LEU A N 1
ATOM 623 C CA . LEU A 1 82 ? -1.622 11.782 10.842 1.00 94.56 82 LEU A CA 1
ATOM 624 C C . LEU A 1 82 ? -1.073 11.794 12.273 1.00 94.56 82 LEU A C 1
ATOM 626 O O . LEU A 1 82 ? -1.821 12.022 13.221 1.00 94.56 82 LEU A O 1
ATOM 630 N N . PHE A 1 83 ? 0.231 11.587 12.436 1.00 94.44 83 PHE A N 1
ATOM 631 C CA . PHE A 1 83 ? 0.898 11.622 13.734 1.00 94.44 83 PHE A CA 1
ATOM 632 C C . PHE A 1 83 ? 0.886 13.029 14.352 1.00 94.44 83 PHE A C 1
ATOM 634 O O . PHE A 1 83 ? 0.584 13.202 15.537 1.00 94.44 83 PHE A O 1
ATOM 641 N N . ALA A 1 84 ? 1.166 14.051 13.543 1.00 94.31 84 ALA A N 1
ATOM 642 C CA . ALA A 1 84 ? 1.060 15.443 13.955 1.00 94.31 84 ALA A CA 1
ATOM 643 C C . ALA A 1 84 ? -0.383 15.798 14.343 1.00 94.31 84 ALA A C 1
ATOM 645 O O . ALA A 1 84 ? -0.598 16.403 15.393 1.00 94.31 84 ALA A O 1
ATOM 646 N N . LEU A 1 85 ? -1.371 15.360 13.553 1.00 93.56 85 LEU A N 1
ATOM 647 C CA . LEU A 1 85 ? -2.789 15.550 13.854 1.00 93.56 85 LEU A CA 1
ATOM 648 C C . LEU A 1 85 ? -3.169 14.891 15.182 1.00 93.56 85 LEU A C 1
ATOM 650 O O . LEU A 1 85 ? -3.760 15.546 16.031 1.00 93.56 85 LEU A O 1
ATOM 654 N N . TYR A 1 86 ? -2.762 13.640 15.402 1.00 89.88 86 TYR A N 1
ATOM 655 C CA . TYR A 1 86 ? -2.979 12.94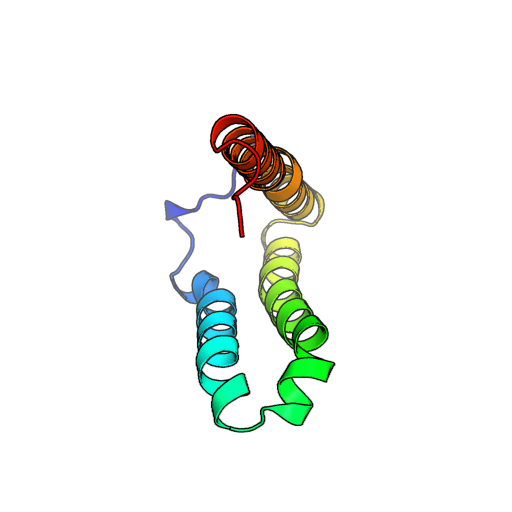2 16.668 1.00 89.88 86 TYR A CA 1
ATOM 656 C C . TYR A 1 86 ? -2.419 13.729 17.864 1.00 89.88 86 TYR A C 1
ATOM 658 O O . TYR A 1 86 ? -3.099 13.885 18.878 1.00 89.88 86 TYR A O 1
ATOM 666 N N . THR A 1 87 ? -1.208 14.274 17.725 1.00 90.12 87 THR A N 1
ATOM 667 C CA . THR A 1 87 ? -0.529 15.038 18.783 1.00 90.12 87 THR A CA 1
ATOM 668 C C . THR A 1 87 ? -1.239 16.363 19.068 1.00 90.12 87 THR A C 1
ATOM 670 O O . THR A 1 87 ? -1.488 16.698 20.225 1.00 90.12 87 THR A O 1
ATOM 673 N N . ILE A 1 88 ? -1.605 17.110 18.021 1.00 90.56 88 ILE A N 1
ATOM 674 C CA . ILE A 1 88 ? -2.276 18.415 18.136 1.00 90.56 88 ILE A CA 1
ATOM 675 C C . ILE A 1 88 ? -3.707 18.258 18.659 1.00 90.56 88 ILE A C 1
ATOM 677 O O . ILE A 1 88 ? -4.153 19.073 19.464 1.00 90.56 88 ILE A O 1
ATOM 681 N N . SER A 1 89 ? -4.413 17.192 18.274 1.00 89.69 89 SER A N 1
ATOM 682 C CA . SER A 1 89 ? -5.732 16.848 18.820 1.00 89.69 89 SER A CA 1
ATOM 683 C C . SER A 1 89 ? -5.690 16.398 20.291 1.00 89.69 89 SER A C 1
ATOM 685 O O . SER A 1 89 ? -6.719 15.993 20.823 1.00 89.69 89 SER A O 1
ATOM 687 N N . GLY A 1 90 ? -4.531 16.477 20.959 1.00 77.62 90 GLY A N 1
ATOM 688 C CA . GLY A 1 90 ? -4.363 16.152 22.376 1.00 77.62 90 GLY A CA 1
ATOM 689 C C . GLY A 1 90 ? -4.268 14.655 22.664 1.00 77.62 90 GLY A C 1
ATOM 690 O O . GLY A 1 90 ? -4.422 14.265 23.816 1.00 77.62 90 GLY A O 1
ATOM 691 N N . GLY A 1 91 ? -4.024 13.834 2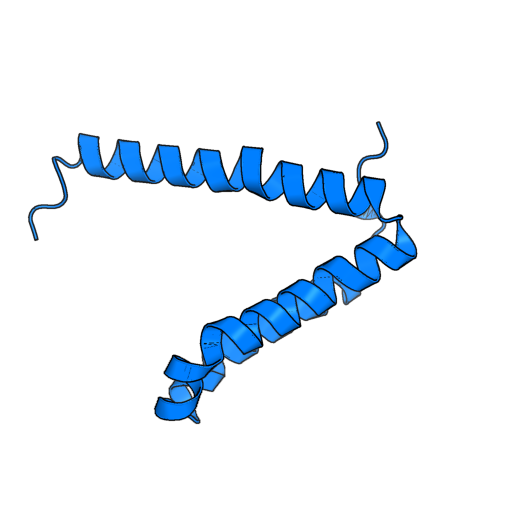1.634 1.00 69.69 91 GLY A N 1
ATOM 692 C CA . GLY A 1 91 ? -4.162 12.384 21.680 1.00 69.69 91 GLY A CA 1
ATOM 693 C C . GLY A 1 91 ? -5.621 12.026 21.909 1.00 69.69 91 GLY A C 1
ATOM 694 O O . GLY A 1 91 ? -6.009 11.904 23.059 1.00 69.69 91 GLY A O 1
ATOM 695 N N . ILE A 1 92 ? -6.409 11.947 20.823 1.00 64.19 92 ILE A N 1
ATOM 696 C CA . ILE A 1 92 ? -7.861 11.657 20.788 1.00 64.19 92 ILE A CA 1
ATOM 697 C C . ILE A 1 92 ? -8.318 11.044 22.116 1.00 64.19 92 ILE A C 1
ATOM 699 O O . ILE A 1 92 ? -8.059 9.868 22.369 1.00 64.19 92 ILE A O 1
ATOM 703 N N . LEU A 1 93 ? -8.913 11.871 22.983 1.00 59.59 93 LEU A N 1
ATOM 704 C CA . LEU A 1 93 ? -9.520 11.407 24.223 1.00 59.59 93 LEU A CA 1
ATOM 705 C C . LEU A 1 93 ? -10.659 10.468 23.800 1.00 59.59 93 LEU A C 1
ATOM 707 O O . LEU A 1 93 ? -11.705 10.951 23.366 1.00 59.59 93 LEU A O 1
ATOM 711 N N . LEU A 1 94 ? -10.394 9.157 23.789 1.00 58.38 94 LEU A N 1
ATOM 712 C CA . LEU A 1 94 ? -11.403 8.121 23.555 1.00 58.38 94 LEU A CA 1
ATOM 713 C C . LEU A 1 94 ? -12.472 8.172 24.648 1.00 58.38 94 LEU A C 1
ATOM 715 O O . L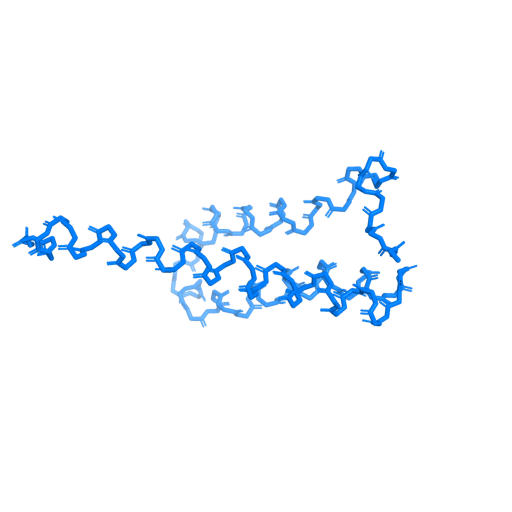EU A 1 94 ? -12.091 8.335 25.831 1.00 58.38 94 LEU A O 1
#